Protein AF-A0A131ZYX0-F1 (afdb_monomer_lite)

Structure (mmCIF, N/CA/C/O backbone):
data_AF-A0A131ZYX0-F1
#
_entry.id   AF-A0A131ZYX0-F1
#
loop_
_atom_site.group_PDB
_atom_site.id
_atom_site.type_symbol
_atom_site.label_atom_id
_atom_site.label_alt_id
_atom_site.label_comp_id
_atom_site.label_asym_id
_atom_site.label_entity_id
_atom_site.label_seq_id
_atom_site.pdbx_PDB_ins_code
_atom_site.Cartn_x
_atom_site.Cartn_y
_atom_site.Cartn_z
_atom_site.occupancy
_atom_site.B_iso_or_equiv
_atom_site.auth_seq_id
_atom_site.auth_comp_id
_atom_site.auth_asym_id
_atom_site.auth_atom_id
_atom_site.pdbx_PDB_model_num
ATOM 1 N N . MET A 1 1 ? 7.061 -20.173 -34.344 1.00 42.75 1 MET A N 1
ATOM 2 C CA . MET A 1 1 ? 6.901 -19.304 -33.158 1.00 42.75 1 MET A CA 1
ATOM 3 C C . MET A 1 1 ? 8.252 -18.669 -32.892 1.00 42.75 1 MET A C 1
ATOM 5 O O . MET A 1 1 ? 9.216 -19.407 -32.746 1.00 42.75 1 MET A O 1
ATOM 9 N N . LYS A 1 2 ? 8.369 -17.339 -32.985 1.00 47.91 2 LYS A N 1
ATOM 10 C CA . LYS A 1 2 ? 9.644 -16.662 -32.713 1.00 47.91 2 LYS A CA 1
ATOM 11 C C . LYS A 1 2 ? 9.862 -16.673 -31.203 1.00 47.91 2 LYS A C 1
ATOM 13 O O . LYS A 1 2 ? 8.984 -16.236 -30.469 1.00 47.91 2 LYS A O 1
ATOM 18 N N . ASN A 1 3 ? 10.995 -17.210 -30.774 1.00 56.78 3 ASN A N 1
ATOM 19 C CA . ASN A 1 3 ? 11.413 -17.173 -29.384 1.00 56.78 3 ASN A CA 1
ATOM 20 C C . ASN A 1 3 ? 11.860 -15.733 -29.099 1.00 56.78 3 ASN A C 1
ATOM 22 O O . ASN A 1 3 ? 12.888 -15.303 -29.621 1.00 56.78 3 ASN A O 1
ATOM 26 N N . VAL A 1 4 ? 11.034 -14.955 -28.398 1.00 70.31 4 VAL A N 1
ATOM 27 C CA . VAL A 1 4 ? 11.371 -13.574 -28.034 1.00 70.31 4 VAL A CA 1
ATOM 28 C C . VAL A 1 4 ? 12.225 -13.638 -26.778 1.00 70.31 4 VAL A C 1
ATOM 30 O O . VAL A 1 4 ? 11.751 -14.048 -25.723 1.00 70.31 4 VAL A O 1
ATOM 33 N N . GLN A 1 5 ? 13.497 -13.280 -26.919 1.00 71.31 5 GLN A N 1
ATOM 34 C CA . GLN A 1 5 ? 14.411 -13.115 -25.800 1.00 71.31 5 GLN A CA 1
ATOM 35 C C . GLN A 1 5 ? 14.227 -11.694 -25.256 1.00 71.31 5 GLN A C 1
ATOM 37 O O . GLN A 1 5 ? 14.399 -10.727 -25.996 1.00 71.31 5 GLN A O 1
ATOM 42 N N . LEU A 1 6 ? 13.779 -11.586 -24.004 1.00 77.12 6 LEU A N 1
ATOM 43 C CA . LEU A 1 6 ? 13.599 -10.307 -23.321 1.00 77.12 6 LEU A CA 1
ATOM 44 C C . LEU A 1 6 ? 14.948 -9.849 -22.771 1.00 77.12 6 LEU A C 1
ATOM 46 O O . LEU A 1 6 ? 15.634 -10.619 -22.103 1.00 77.12 6 LEU A O 1
ATOM 50 N N . GLU A 1 7 ? 15.300 -8.599 -23.046 1.00 82.56 7 GLU A N 1
ATOM 51 C CA . GLU A 1 7 ? 16.503 -7.958 -22.521 1.00 82.56 7 GLU A CA 1
ATOM 52 C C . GLU A 1 7 ? 16.115 -6.918 -21.460 1.00 82.56 7 GLU A C 1
ATOM 54 O O . GLU A 1 7 ? 15.006 -6.373 -21.521 1.00 82.56 7 GLU A O 1
ATOM 59 N N . PRO A 1 8 ? 16.994 -6.627 -20.484 1.00 86.69 8 PRO A N 1
ATOM 60 C CA . PRO A 1 8 ? 16.743 -5.579 -19.502 1.00 86.69 8 PRO A CA 1
ATOM 61 C C . PRO A 1 8 ? 16.477 -4.225 -20.173 1.00 86.69 8 PRO A C 1
ATOM 63 O O . PRO A 1 8 ? 17.185 -3.836 -21.101 1.00 86.69 8 PRO A O 1
ATOM 66 N N . TYR A 1 9 ? 15.469 -3.495 -19.683 1.00 85.81 9 TYR A N 1
ATOM 67 C CA . TYR A 1 9 ? 15.112 -2.171 -20.207 1.00 8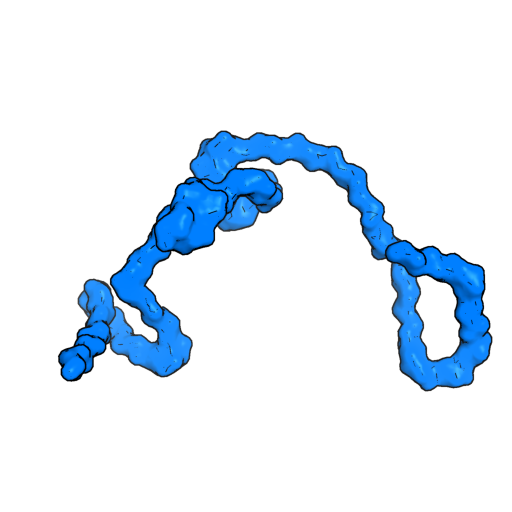5.81 9 TYR A CA 1
ATOM 68 C C . TYR A 1 9 ? 16.233 -1.136 -19.998 1.00 85.81 9 TYR A C 1
ATOM 70 O O . TYR A 1 9 ? 16.487 -0.309 -20.873 1.00 85.81 9 TYR A O 1
ATOM 78 N N . GLU A 1 10 ? 16.937 -1.201 -18.862 1.00 87.06 10 GLU A N 1
ATOM 79 C CA . GLU A 1 10 ? 18.047 -0.302 -18.539 1.00 87.06 10 GLU A CA 1
ATOM 80 C C . GLU A 1 10 ? 19.415 -0.896 -18.904 1.00 87.06 10 GLU A C 1
ATOM 82 O O . GLU A 1 10 ? 19.752 -2.038 -18.577 1.00 87.06 10 GLU A O 1
ATOM 87 N N . ILE A 1 11 ? 20.248 -0.073 -19.548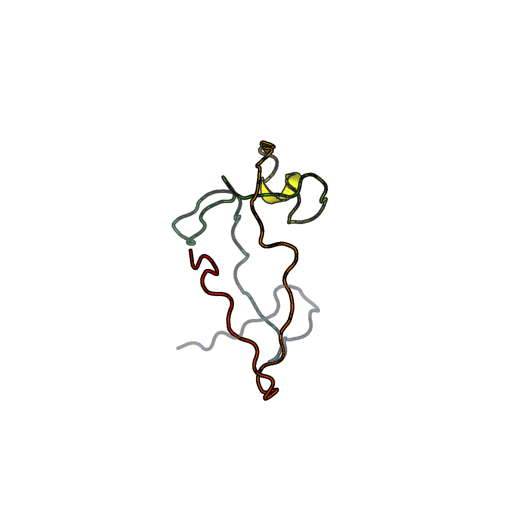 1.00 86.44 11 ILE A N 1
ATOM 88 C CA . ILE A 1 11 ? 21.608 -0.444 -19.946 1.00 86.44 11 ILE A CA 1
ATOM 89 C C . ILE A 1 11 ? 22.486 -0.554 -18.692 1.00 86.44 11 ILE A C 1
ATOM 91 O O . ILE A 1 11 ? 22.639 0.407 -17.943 1.00 86.44 11 ILE A O 1
ATOM 95 N N . GLY A 1 12 ? 23.113 -1.716 -18.496 1.00 84.44 12 GLY A N 1
ATOM 96 C CA . GLY A 1 12 ? 24.022 -1.976 -17.371 1.00 84.44 12 GLY A CA 1
ATOM 97 C C . GLY A 1 12 ? 23.405 -2.781 -16.227 1.00 84.44 12 GLY A C 1
ATOM 98 O O . GLY A 1 12 ? 24.110 -3.109 -15.271 1.00 84.44 12 GLY A O 1
ATOM 99 N N . TYR A 1 13 ? 22.127 -3.150 -16.330 1.00 87.31 13 TYR A N 1
ATOM 100 C CA . TYR A 1 13 ? 21.508 -4.085 -15.395 1.00 87.31 13 TYR A CA 1
ATOM 101 C C . TYR A 1 13 ? 22.002 -5.503 -15.676 1.00 87.31 13 TYR A C 1
ATOM 103 O O . TYR A 1 13 ? 22.250 -5.889 -16.820 1.00 87.31 13 TYR A O 1
ATOM 111 N N . LYS A 1 14 ? 22.172 -6.290 -14.611 1.00 88.88 14 LYS A N 1
ATOM 112 C CA . LYS A 1 14 ? 22.527 -7.705 -14.745 1.00 88.88 14 LYS A CA 1
ATOM 113 C C . LYS A 1 14 ? 21.348 -8.468 -15.343 1.00 88.88 14 LYS A C 1
ATOM 115 O O . LYS A 1 14 ? 20.196 -8.145 -15.069 1.00 88.88 14 LYS A O 1
ATOM 120 N N . SER A 1 15 ? 21.649 -9.499 -16.127 1.00 88.12 15 SER A N 1
ATOM 121 C CA . SER A 1 15 ? 20.628 -10.429 -16.600 1.00 88.12 15 SER A CA 1
ATOM 122 C C . SER A 1 15 ? 19.934 -11.099 -15.401 1.00 88.12 15 SER A C 1
ATOM 124 O O . SER A 1 15 ? 20.633 -11.497 -14.464 1.00 88.12 15 SER A O 1
ATOM 126 N N . PRO A 1 16 ? 18.598 -11.227 -15.424 1.00 88.81 16 PRO A N 1
ATOM 127 C CA . PRO A 1 16 ? 17.836 -11.818 -14.326 1.00 88.81 16 PRO A CA 1
ATOM 128 C C . PRO A 1 16 ? 18.148 -13.312 -14.152 1.00 88.81 16 PRO A C 1
ATOM 130 O O . PRO A 1 16 ? 18.438 -14.018 -15.127 1.00 88.81 16 PRO A O 1
ATOM 133 N N . THR A 1 17 ? 18.079 -13.805 -12.916 1.00 89.62 17 THR A N 1
ATOM 134 C CA . THR A 1 17 ? 18.190 -15.232 -12.576 1.00 89.62 17 THR A CA 1
ATOM 135 C C . THR A 1 17 ? 16.815 -15.905 -12.538 1.00 89.62 17 THR A C 1
ATOM 137 O O . THR A 1 17 ? 15.794 -15.306 -12.870 1.00 89.62 17 THR A O 1
ATOM 140 N N . ARG A 1 18 ? 16.762 -17.193 -12.172 1.00 89.69 18 ARG A N 1
ATOM 141 C CA . ARG A 1 18 ? 15.492 -17.939 -12.080 1.00 89.69 18 ARG A CA 1
ATOM 142 C C . ARG A 1 18 ? 14.662 -17.553 -10.856 1.00 89.69 18 ARG A C 1
ATOM 144 O O . ARG A 1 18 ? 13.482 -17.878 -10.800 1.00 89.69 18 ARG A O 1
ATOM 151 N N . GLU A 1 19 ? 15.298 -16.917 -9.883 1.00 95.06 19 GLU A N 1
ATOM 152 C CA . GLU A 1 19 ? 14.707 -16.458 -8.633 1.00 95.06 19 GLU A CA 1
ATOM 153 C C . GLU A 1 19 ? 14.159 -15.024 -8.741 1.00 95.06 19 GLU A C 1
ATOM 155 O O . GLU A 1 19 ? 13.415 -14.591 -7.862 1.00 95.06 19 GLU A O 1
ATOM 160 N N . ASP A 1 20 ? 14.492 -14.309 -9.820 1.00 90.62 20 ASP A N 1
ATOM 161 C CA . ASP A 1 20 ? 14.061 -12.934 -10.053 1.00 90.62 20 ASP A CA 1
ATOM 162 C C . ASP A 1 20 ? 12.674 -12.878 -10.714 1.00 90.62 20 ASP A C 1
ATOM 164 O O . ASP A 1 20 ? 12.363 -13.626 -11.645 1.00 90.62 20 ASP A O 1
ATOM 168 N N . LEU A 1 21 ? 11.836 -11.936 -10.266 1.00 91.94 21 LEU A N 1
ATOM 169 C CA . LEU A 1 21 ? 10.574 -11.614 -10.932 1.00 91.94 21 LEU A CA 1
ATOM 170 C C . LEU A 1 21 ? 10.816 -10.570 -12.023 1.00 91.94 21 LEU A C 1
ATOM 172 O O . LEU A 1 21 ? 11.328 -9.486 -11.750 1.00 91.94 21 LEU A O 1
ATOM 176 N N . ILE A 1 22 ? 10.402 -10.887 -13.250 1.00 90.06 22 ILE A N 1
ATOM 177 C CA . ILE A 1 22 ? 10.486 -9.981 -14.400 1.00 90.06 22 ILE A CA 1
ATOM 178 C C . ILE A 1 22 ? 9.092 -9.515 -14.826 1.00 90.06 22 ILE A C 1
ATOM 180 O O . ILE A 1 22 ? 8.129 -10.282 -14.796 1.00 90.06 22 ILE A O 1
ATOM 184 N N . TYR A 1 23 ? 8.999 -8.263 -15.261 1.00 89.94 23 TYR A N 1
ATOM 185 C CA . TYR A 1 23 ? 7.809 -7.677 -15.871 1.00 89.94 23 TYR A CA 1
ATOM 186 C C . TYR A 1 23 ? 8.211 -6.953 -17.159 1.00 89.94 23 TYR A C 1
ATOM 188 O O . TYR A 1 23 ? 9.356 -6.530 -17.307 1.00 89.94 23 TYR A O 1
ATOM 196 N N . TYR A 1 24 ? 7.285 -6.850 -18.109 1.00 89.81 24 TYR A N 1
ATOM 197 C CA . TYR A 1 24 ? 7.531 -6.209 -19.407 1.00 89.81 24 TYR A CA 1
ATOM 198 C C . TYR A 1 24 ? 6.553 -5.058 -19.701 1.00 89.81 24 TYR A C 1
ATOM 200 O O . TYR A 1 24 ? 6.768 -4.297 -20.639 1.00 89.81 24 TYR A O 1
ATOM 208 N N . GLU A 1 25 ? 5.496 -4.922 -18.900 1.00 90.75 25 GLU A N 1
ATOM 209 C CA . GLU A 1 25 ? 4.525 -3.829 -18.946 1.00 90.75 25 GLU A CA 1
ATOM 210 C C . GLU A 1 25 ? 4.467 -3.174 -17.568 1.00 90.75 25 GLU A C 1
ATOM 212 O O . GLU A 1 25 ? 4.473 -3.867 -16.549 1.00 90.75 25 GLU A O 1
ATOM 217 N N . GLU A 1 26 ? 4.421 -1.845 -17.535 1.00 93.00 26 GLU A N 1
ATOM 218 C CA . GLU A 1 26 ? 4.257 -1.110 -16.284 1.00 93.00 26 GLU A CA 1
ATOM 219 C C . GLU A 1 26 ? 2.887 -1.387 -15.660 1.00 93.00 26 GLU A C 1
ATOM 221 O O . GLU A 1 26 ? 1.878 -1.562 -16.352 1.00 93.00 26 GLU A O 1
ATOM 226 N N . SER A 1 27 ? 2.851 -1.400 -14.329 1.00 94.62 27 SER A N 1
ATOM 227 C CA . SER A 1 27 ? 1.598 -1.515 -13.592 1.00 94.62 27 SER A CA 1
ATOM 228 C C . SER A 1 27 ? 0.686 -0.320 -13.898 1.00 94.62 27 SER A C 1
ATOM 230 O O . SER A 1 27 ? 1.165 0.816 -13.935 1.00 94.62 27 SER A O 1
ATOM 232 N N . PRO A 1 28 ? -0.626 -0.539 -14.088 1.00 95.06 28 PRO A N 1
ATOM 233 C CA . PRO A 1 28 ? -1.563 0.555 -14.299 1.00 95.06 28 PRO A CA 1
ATOM 234 C C . PRO A 1 28 ? -1.718 1.403 -13.030 1.00 95.06 28 PRO A C 1
ATOM 236 O O . PRO A 1 28 ? -1.332 1.002 -11.933 1.00 95.06 28 PRO A O 1
ATOM 239 N N . ASP A 1 29 ? -2.364 2.559 -13.170 1.00 94.25 29 ASP A N 1
ATOM 240 C CA . ASP A 1 29 ? -2.868 3.294 -12.013 1.00 94.25 29 ASP A CA 1
ATOM 241 C C . ASP A 1 29 ? -4.030 2.523 -11.358 1.00 94.25 29 ASP A C 1
ATOM 243 O O . ASP A 1 29 ? -4.978 2.102 -12.029 1.00 94.25 29 ASP A O 1
ATOM 247 N N . PHE A 1 30 ? -3.953 2.349 -10.037 1.00 96.31 30 PHE A N 1
ATOM 248 C CA . PHE A 1 30 ? -4.945 1.644 -9.225 1.00 96.31 30 PHE A CA 1
ATOM 249 C C . PHE A 1 30 ? -5.920 2.576 -8.499 1.00 96.31 30 PHE A C 1
ATOM 251 O O . PHE A 1 30 ? -6.827 2.101 -7.815 1.00 96.31 30 PH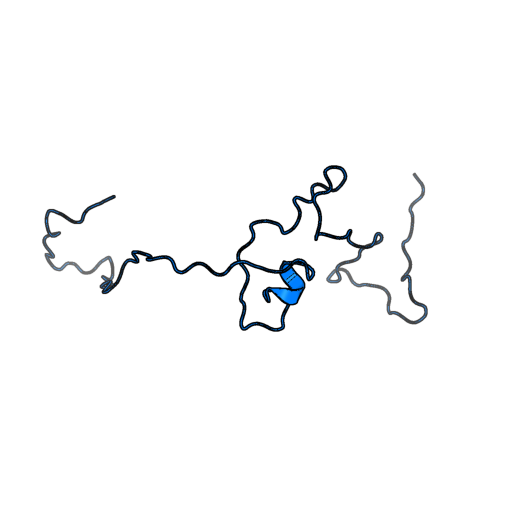E A O 1
ATOM 258 N N . CYS A 1 31 ? -5.748 3.892 -8.624 1.00 96.12 31 CYS A N 1
ATOM 259 C CA . CYS A 1 31 ? -6.557 4.885 -7.928 1.00 96.12 31 CYS A CA 1
ATOM 260 C C . CYS A 1 31 ? -8.026 4.865 -8.358 1.00 96.12 31 CYS A C 1
ATOM 262 O O . CYS A 1 31 ? -8.911 4.983 -7.505 1.00 96.12 31 CYS A O 1
ATOM 264 N N . LEU A 1 32 ? -8.279 4.735 -9.663 1.00 96.38 32 LEU A N 1
ATOM 265 C CA . LEU A 1 32 ? -9.614 4.757 -10.258 1.00 96.38 32 LEU A CA 1
ATOM 266 C C . LEU A 1 32 ? -10.010 3.375 -10.797 1.00 96.38 32 LEU A C 1
ATOM 268 O O . LEU A 1 32 ? -9.138 2.607 -11.207 1.00 96.38 32 LEU A O 1
ATOM 272 N N . PRO A 1 33 ? -11.315 3.055 -10.840 1.00 96.31 33 PRO A N 1
ATOM 273 C CA . PRO A 1 33 ? -11.782 1.809 -11.428 1.00 96.31 33 PRO A CA 1
ATOM 274 C C . PRO A 1 33 ? -11.411 1.714 -12.913 1.00 96.31 33 PRO A C 1
ATOM 276 O O . PRO A 1 33 ? -11.670 2.629 -13.697 1.00 96.31 33 PRO A O 1
ATOM 279 N N . ASN A 1 34 ? -10.847 0.580 -13.320 1.00 96.44 34 ASN A N 1
ATOM 280 C CA . ASN A 1 34 ? -10.539 0.265 -14.706 1.00 96.44 34 ASN A CA 1
ATOM 281 C C . ASN A 1 34 ? -10.874 -1.200 -15.015 1.00 96.44 34 ASN A C 1
ATOM 283 O O . ASN A 1 34 ? -10.087 -2.114 -14.761 1.00 96.44 34 ASN A O 1
ATOM 287 N N . GLN A 1 35 ? -12.043 -1.417 -15.626 1.00 95.06 35 GLN A N 1
ATOM 288 C CA . GLN A 1 35 ? -12.562 -2.751 -15.941 1.00 95.06 35 GLN A CA 1
ATOM 289 C C . GLN A 1 35 ? -11.672 -3.530 -16.918 1.00 95.06 35 GLN A C 1
ATOM 291 O O . GLN A 1 35 ? -11.591 -4.752 -16.820 1.00 95.06 35 GLN A O 1
ATOM 296 N N . LYS A 1 36 ? -10.966 -2.842 -17.827 1.00 94.44 36 LYS A N 1
ATOM 297 C CA . LYS A 1 36 ? -10.069 -3.485 -18.800 1.00 94.44 36 LYS A CA 1
ATOM 298 C C . LYS A 1 36 ? -8.948 -4.261 -18.104 1.00 94.44 36 LYS A C 1
ATOM 300 O O . LYS A 1 36 ? -8.567 -5.325 -18.578 1.00 94.44 36 LYS A O 1
ATOM 305 N N . TYR A 1 37 ? -8.444 -3.726 -16.993 1.00 92.75 37 TYR A N 1
ATOM 306 C CA . TYR A 1 37 ? -7.364 -4.324 -16.206 1.00 92.75 37 TYR A CA 1
ATOM 307 C C . TYR A 1 37 ? -7.860 -4.960 -14.896 1.00 92.75 37 TYR A C 1
ATOM 309 O O . TYR A 1 37 ? -7.046 -5.352 -14.067 1.00 92.75 37 TYR A O 1
ATOM 317 N N . GLY A 1 38 ? -9.180 -5.064 -14.688 1.00 94.50 38 GLY A N 1
ATOM 318 C CA . GLY A 1 38 ? -9.759 -5.629 -13.461 1.00 94.50 38 GLY A CA 1
ATOM 319 C C . GLY A 1 38 ? -9.491 -4.801 -12.198 1.00 94.50 38 GLY A C 1
ATOM 320 O O . GLY A 1 38 ? -9.527 -5.332 -11.092 1.00 94.50 38 GLY A O 1
ATOM 321 N N . VAL A 1 39 ? -9.202 -3.511 -12.348 1.00 96.69 39 VAL A N 1
ATOM 322 C CA . VAL A 1 39 ? -8.911 -2.601 -11.238 1.00 96.69 39 VAL A CA 1
ATOM 323 C C . VAL A 1 39 ? -10.222 -2.038 -10.692 1.00 96.69 39 VAL A C 1
ATOM 325 O O . VAL A 1 39 ? -10.995 -1.446 -11.441 1.00 96.69 39 VAL A O 1
ATOM 328 N N . SER A 1 40 ? -10.464 -2.173 -9.388 1.00 96.19 40 SER A N 1
ATOM 329 C CA . SER A 1 40 ? -11.684 -1.652 -8.743 1.00 96.19 40 SER A CA 1
ATOM 330 C C . SER A 1 40 ? -11.584 -0.192 -8.289 1.00 96.19 40 SER A C 1
ATOM 332 O O . SER A 1 40 ? -12.607 0.408 -7.980 1.00 96.19 40 SER A O 1
ATOM 334 N N . GLY A 1 41 ? -10.382 0.391 -8.249 1.00 96.12 41 GLY A N 1
ATOM 335 C CA . GLY A 1 41 ? -10.131 1.695 -7.627 1.00 96.12 41 GLY A CA 1
ATOM 336 C C . GLY A 1 41 ? -9.903 1.600 -6.113 1.00 96.12 41 GLY A C 1
ATOM 337 O O . GLY A 1 41 ? -9.997 0.525 -5.516 1.00 96.12 41 GLY A O 1
ATOM 338 N N . THR A 1 42 ? -9.588 2.733 -5.479 1.00 96.19 42 THR A N 1
ATOM 339 C CA . THR A 1 42 ? -9.335 2.811 -4.023 1.00 96.19 42 THR A CA 1
ATOM 340 C C . THR A 1 42 ? -10.450 3.474 -3.215 1.00 96.19 42 THR A C 1
ATOM 342 O O . THR A 1 42 ? -10.302 3.691 -2.013 1.00 96.19 42 THR A O 1
ATOM 345 N N . GLU A 1 43 ? -11.572 3.803 -3.852 1.00 94.31 43 GLU A N 1
ATOM 346 C CA . GLU A 1 43 ? -12.738 4.366 -3.171 1.00 94.31 43 GLU A CA 1
ATOM 347 C C . GLU A 1 43 ? -13.343 3.366 -2.169 1.00 94.31 43 GLU A C 1
ATOM 349 O O . GLU A 1 43 ? -13.396 2.165 -2.430 1.00 94.31 43 GLU A O 1
ATOM 354 N N . GLY A 1 44 ? -13.753 3.856 -0.995 1.00 92.38 44 GLY A N 1
ATOM 355 C CA . GLY A 1 44 ? -14.342 3.032 0.069 1.00 92.38 44 GLY A CA 1
ATOM 356 C C . GLY A 1 44 ? -13.354 2.147 0.840 1.00 92.38 44 GLY A C 1
ATOM 357 O O . GLY A 1 44 ? -13.775 1.362 1.687 1.00 92.38 44 GLY A O 1
ATOM 358 N N . ARG A 1 45 ? -12.044 2.246 0.578 1.00 95.06 45 ARG A N 1
ATOM 359 C CA . ARG A 1 45 ? -11.028 1.514 1.347 1.00 95.06 45 ARG A CA 1
ATOM 360 C C . ARG A 1 45 ? -10.730 2.205 2.675 1.00 95.06 45 ARG A C 1
ATOM 362 O O . ARG A 1 45 ? -10.524 3.415 2.711 1.00 95.06 45 ARG A O 1
ATOM 369 N N . PHE A 1 46 ? -10.595 1.411 3.735 1.00 94.62 46 PHE A N 1
ATOM 370 C CA . PHE A 1 46 ? -10.037 1.883 5.001 1.00 94.62 46 PHE A CA 1
ATOM 371 C C . PHE A 1 46 ? -8.564 2.260 4.829 1.00 94.62 46 PHE A C 1
ATOM 373 O O . PHE A 1 46 ? -7.791 1.520 4.213 1.00 94.62 46 PHE A O 1
ATOM 380 N N . CYS A 1 47 ? -8.192 3.406 5.388 1.00 95.12 47 CYS A N 1
ATOM 381 C CA . CYS A 1 47 ? -6.838 3.940 5.375 1.00 95.12 47 CYS A CA 1
ATOM 382 C C . CYS A 1 47 ? -6.414 4.347 6.789 1.00 95.12 47 CYS A C 1
ATOM 384 O O . CYS A 1 47 ? -7.252 4.599 7.655 1.00 95.12 47 CYS A O 1
ATOM 386 N N . ASN A 1 48 ? -5.106 4.426 7.020 1.00 94.94 48 ASN A N 1
ATOM 387 C CA . ASN A 1 48 ? -4.550 4.878 8.287 1.00 94.94 48 ASN A CA 1
ATOM 388 C C . ASN A 1 48 ? -4.192 6.370 8.205 1.00 94.94 48 ASN A C 1
ATOM 390 O O . ASN A 1 48 ? -3.258 6.752 7.502 1.00 94.94 48 ASN A O 1
ATOM 394 N N . ALA A 1 49 ? -4.908 7.228 8.934 1.00 92.19 49 ALA A N 1
ATOM 395 C CA . ALA A 1 49 ? -4.681 8.676 8.897 1.00 92.19 49 ALA A CA 1
ATOM 396 C C . ALA A 1 49 ? -3.327 9.104 9.495 1.00 92.19 49 ALA A C 1
ATOM 398 O O . ALA A 1 49 ? -2.820 10.173 9.162 1.00 92.19 49 ALA A O 1
ATOM 399 N N . SER A 1 50 ? -2.730 8.280 10.361 1.00 92.56 50 SER A N 1
ATOM 400 C CA . SER A 1 50 ? -1.432 8.560 10.987 1.00 92.56 50 SER A CA 1
ATOM 401 C C . SER A 1 50 ? -0.241 8.024 10.188 1.00 92.56 50 SER A C 1
ATOM 403 O O . SER A 1 50 ? 0.896 8.376 10.498 1.00 92.56 50 SER A O 1
ATOM 405 N N . SER A 1 51 ? -0.470 7.171 9.183 1.00 95.19 51 SER A N 1
ATOM 406 C CA . SER A 1 51 ? 0.608 6.619 8.361 1.00 95.19 51 SER A CA 1
ATOM 407 C C . SER A 1 51 ? 0.992 7.567 7.226 1.00 95.19 51 SER A C 1
ATOM 409 O O . SER A 1 51 ? 0.143 8.167 6.567 1.00 95.19 51 SER A O 1
ATOM 411 N N . VAL A 1 52 ? 2.296 7.650 6.967 1.00 92.44 52 VAL A N 1
ATOM 412 C CA . VAL A 1 52 ? 2.883 8.338 5.804 1.00 92.44 52 VAL A CA 1
ATOM 413 C C . VAL A 1 52 ? 3.142 7.387 4.627 1.00 92.44 52 VAL A C 1
ATOM 415 O O . VAL A 1 52 ? 3.569 7.826 3.561 1.00 92.44 52 VAL A O 1
ATOM 418 N N . GLY A 1 53 ? 2.939 6.082 4.830 1.00 93.19 53 GLY A N 1
ATOM 419 C CA . GLY A 1 53 ? 3.198 5.033 3.849 1.00 93.19 53 GLY A CA 1
ATOM 420 C C . GLY A 1 53 ? 2.027 4.779 2.902 1.00 93.19 53 GLY A C 1
ATOM 421 O O . GLY A 1 53 ? 1.066 5.542 2.833 1.00 93.19 53 GLY A O 1
ATOM 422 N N . VAL A 1 54 ? 2.102 3.671 2.160 1.00 93.19 54 VAL A N 1
ATOM 423 C CA . VAL A 1 54 ? 1.078 3.268 1.173 1.00 93.19 54 VAL A CA 1
ATOM 424 C C . VAL A 1 54 ? -0.274 2.907 1.799 1.00 93.19 54 VAL A C 1
ATOM 426 O O . VAL A 1 54 ? -1.287 2.914 1.108 1.00 93.19 54 VAL A O 1
ATOM 429 N N . ASP A 1 55 ? -0.303 2.606 3.097 1.00 93.31 55 ASP A N 1
ATOM 430 C CA . ASP A 1 55 ? -1.514 2.440 3.912 1.00 93.31 55 ASP A CA 1
ATOM 431 C C . ASP A 1 55 ? -2.074 3.781 4.424 1.00 93.31 55 ASP A C 1
ATOM 433 O O . ASP A 1 55 ? -3.204 3.846 4.914 1.00 93.31 55 ASP A O 1
ATOM 437 N N . GLY A 1 56 ? -1.291 4.852 4.290 1.00 95.81 56 GLY A N 1
ATOM 438 C CA . GLY A 1 56 ? -1.647 6.212 4.650 1.00 95.81 56 GLY A CA 1
ATOM 439 C C . GLY A 1 56 ? -2.755 6.771 3.770 1.00 95.81 56 GLY A C 1
ATOM 440 O O . GLY A 1 56 ? -2.739 6.605 2.549 1.00 95.81 56 GLY A O 1
ATOM 441 N N . CYS A 1 57 ? -3.699 7.499 4.365 1.00 96.06 57 CYS A N 1
ATOM 442 C CA . CYS A 1 57 ? -4.833 8.061 3.625 1.00 96.06 57 CYS A CA 1
ATOM 443 C C . CYS A 1 57 ? -4.416 9.006 2.487 1.00 96.06 57 CYS A C 1
ATOM 445 O O . CYS A 1 57 ? -5.090 9.075 1.463 1.00 96.06 57 CYS A O 1
ATOM 447 N N . GLN A 1 58 ? -3.280 9.700 2.614 1.00 94.12 58 GLN A N 1
ATOM 448 C CA . GLN A 1 58 ? -2.781 10.572 1.549 1.00 94.12 58 GLN A CA 1
ATOM 449 C C . GLN A 1 58 ? -2.453 9.793 0.264 1.00 94.12 58 GLN A C 1
ATOM 451 O O . GLN A 1 58 ? -2.821 10.239 -0.825 1.00 94.12 58 GLN A O 1
ATOM 456 N N . LEU A 1 59 ? -1.793 8.636 0.389 1.00 95.56 59 LEU A N 1
ATOM 457 C CA . LEU A 1 59 ? -1.404 7.802 -0.750 1.00 95.56 59 LEU A CA 1
ATOM 458 C C . LEU A 1 59 ? -2.538 6.867 -1.177 1.00 95.56 59 LEU A C 1
ATOM 460 O O . LEU A 1 59 ? -2.873 6.825 -2.358 1.00 95.56 59 LEU A O 1
ATOM 464 N N . LEU A 1 60 ? -3.185 6.177 -0.235 1.00 96.12 60 LEU A N 1
ATOM 465 C CA . LEU A 1 60 ? -4.229 5.198 -0.541 1.00 96.12 60 LEU A CA 1
ATOM 466 C C . LEU A 1 60 ? -5.463 5.839 -1.191 1.00 96.12 60 LEU A C 1
ATOM 468 O O . LEU A 1 60 ? -6.026 5.289 -2.139 1.00 96.12 60 LEU A O 1
ATOM 472 N N . CYS A 1 61 ? -5.859 7.026 -0.725 1.00 96.12 61 CYS A N 1
ATOM 473 C CA . CYS A 1 61 ? -6.978 7.783 -1.290 1.00 96.12 61 CYS A CA 1
ATOM 474 C C . CYS A 1 61 ? -6.540 8.693 -2.453 1.00 96.12 61 CYS A C 1
ATOM 476 O O . CYS A 1 61 ? -7.347 9.476 -2.955 1.00 96.12 61 CYS A O 1
ATOM 478 N N . CYS A 1 62 ? -5.276 8.601 -2.886 1.00 95.81 62 CYS A N 1
ATOM 479 C CA . CYS A 1 62 ? -4.708 9.333 -4.019 1.00 95.81 62 CYS A CA 1
ATOM 480 C C . CYS A 1 62 ? -4.958 10.849 -3.954 1.00 95.81 62 CYS A C 1
ATOM 482 O O . CYS A 1 62 ? -5.324 11.475 -4.948 1.00 95.81 62 CYS A O 1
ATOM 484 N N . GLY A 1 63 ? -4.846 11.434 -2.757 1.00 94.19 63 GLY A N 1
ATOM 485 C CA . GLY A 1 63 ? -5.079 12.862 -2.528 1.00 94.19 63 GLY A CA 1
ATOM 486 C C . GLY A 1 63 ? -6.536 13.335 -2.634 1.00 94.19 63 GLY A C 1
ATOM 487 O O . GLY A 1 63 ? -6.776 14.533 -2.508 1.00 94.19 63 GLY A O 1
ATOM 488 N N . ARG A 1 64 ? -7.522 12.442 -2.816 1.00 94.81 64 ARG A N 1
ATOM 489 C CA . ARG A 1 64 ? -8.952 12.810 -2.913 1.00 94.81 64 ARG A CA 1
ATOM 490 C C . ARG A 1 64 ? -9.597 13.200 -1.572 1.00 94.81 64 ARG A C 1
ATOM 492 O O . ARG A 1 64 ? -10.752 13.608 -1.554 1.00 94.81 64 ARG A O 1
ATOM 499 N N . GLY A 1 65 ? -8.856 13.094 -0.468 1.00 93.31 65 GLY A N 1
ATOM 500 C CA . GLY A 1 65 ? -9.373 13.235 0.894 1.00 93.31 65 GLY A CA 1
ATOM 501 C C . GLY A 1 65 ? -9.894 11.911 1.459 1.00 93.31 65 GLY A C 1
ATOM 502 O O . GLY A 1 65 ? -9.866 10.882 0.785 1.00 93.31 65 GLY A O 1
ATOM 503 N N . TYR A 1 66 ? -10.324 11.937 2.718 1.00 94.56 66 TYR A N 1
ATOM 504 C CA . TYR A 1 66 ? -10.862 10.780 3.433 1.00 94.56 66 TYR A CA 1
ATOM 505 C C . TYR A 1 66 ? -11.849 11.235 4.511 1.00 94.56 66 TYR A C 1
ATOM 507 O O . TYR A 1 66 ? -11.835 12.394 4.930 1.00 94.56 66 TYR A O 1
ATOM 515 N N . ILE A 1 67 ? -12.708 10.313 4.939 1.00 93.31 67 ILE A N 1
ATOM 516 C CA . ILE A 1 67 ? -13.658 10.511 6.034 1.00 93.31 67 ILE A CA 1
ATOM 517 C C . ILE A 1 67 ? -13.171 9.670 7.211 1.00 93.31 67 ILE A C 1
ATOM 519 O O . ILE A 1 67 ? -12.727 8.538 7.020 1.00 93.31 67 ILE A O 1
ATOM 523 N N . THR A 1 68 ? -13.243 10.233 8.413 1.00 92.44 68 THR A N 1
ATOM 524 C CA . THR A 1 68 ? -12.954 9.514 9.653 1.00 92.44 68 THR A CA 1
ATOM 525 C C . THR A 1 68 ? -14.266 9.211 10.353 1.00 92.44 68 THR A C 1
ATOM 527 O O . THR A 1 68 ? -15.038 10.127 10.632 1.00 92.44 68 THR A O 1
ATOM 530 N N . GLU A 1 69 ? -14.490 7.939 10.656 1.00 89.31 69 GLU A N 1
ATOM 531 C CA . GLU A 1 69 ? -15.652 7.469 11.403 1.00 89.31 69 GLU A CA 1
ATOM 532 C C . GLU A 1 69 ? -15.179 6.718 12.646 1.00 89.31 69 GLU A C 1
ATOM 534 O O . GLU A 1 69 ? -14.237 5.925 12.587 1.00 89.31 69 GLU A O 1
ATOM 539 N N . GLU A 1 70 ? -15.824 6.985 13.776 1.00 89.62 70 GLU A N 1
ATOM 540 C CA . GLU A 1 70 ? -15.613 6.242 15.013 1.00 89.62 70 GLU A CA 1
ATOM 541 C C . GLU A 1 70 ? -16.671 5.140 15.095 1.00 89.62 70 GLU A C 1
ATOM 543 O O . GLU A 1 70 ? -17.870 5.413 15.023 1.00 89.62 70 GLU A O 1
ATOM 548 N N . ILE A 1 71 ? -16.218 3.890 15.194 1.00 89.44 71 ILE A N 1
ATOM 549 C CA . ILE A 1 71 ? -17.084 2.711 15.232 1.00 89.44 71 ILE A CA 1
ATOM 550 C C . ILE A 1 71 ? -16.831 1.920 16.512 1.00 89.44 71 ILE A C 1
ATOM 552 O O . ILE A 1 71 ? -15.689 1.609 16.84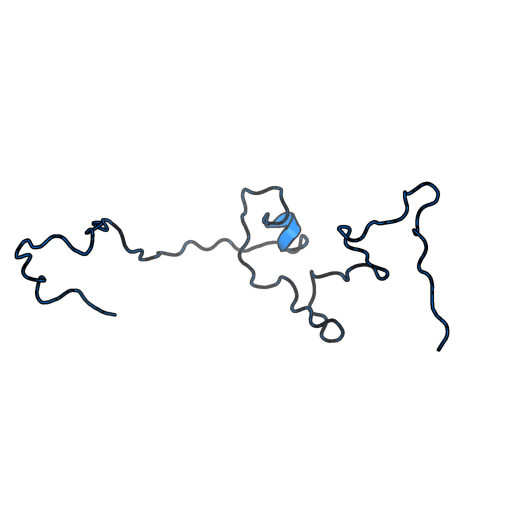8 1.00 89.44 71 ILE A O 1
ATOM 556 N N . GLU A 1 72 ? -17.902 1.561 17.215 1.00 93.75 72 GLU A N 1
ATOM 557 C CA . GLU A 1 72 ? -17.816 0.608 18.318 1.00 93.75 72 GLU A CA 1
ATOM 558 C C . GLU A 1 72 ? -17.669 -0.805 17.743 1.00 93.75 72 GLU A C 1
ATOM 560 O O . GLU A 1 72 ? -18.498 -1.260 16.952 1.00 93.75 72 GLU A O 1
ATOM 565 N N . GLN A 1 73 ? -16.602 -1.506 18.128 1.00 90.94 73 GLN A N 1
ATOM 566 C CA . GLN A 1 73 ? -16.371 -2.894 17.736 1.00 90.94 73 GLN A CA 1
ATOM 567 C C . GLN A 1 73 ? -16.444 -3.805 18.956 1.00 90.94 73 GLN A C 1
ATOM 569 O O . GLN A 1 73 ? -15.831 -3.542 19.989 1.00 90.94 73 GLN A O 1
ATOM 574 N N . ILE A 1 74 ? -17.183 -4.903 18.814 1.00 93.38 74 ILE A N 1
AT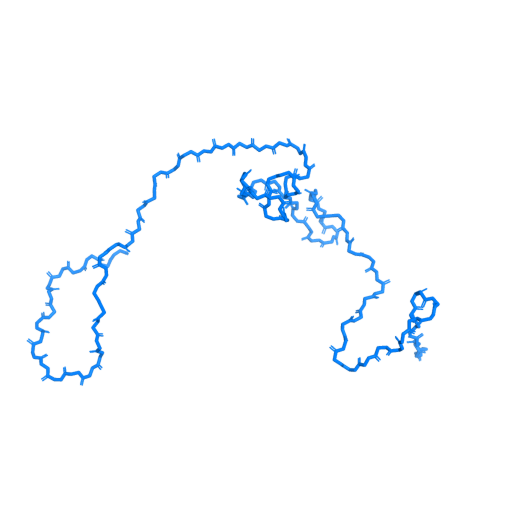OM 575 C CA . ILE A 1 74 ? -17.231 -5.971 19.809 1.00 93.38 74 ILE A CA 1
ATOM 576 C C . ILE A 1 74 ? -16.186 -7.007 19.411 1.00 93.38 74 ILE A C 1
ATOM 578 O O . ILE A 1 74 ? -16.312 -7.662 18.377 1.00 93.38 74 ILE A O 1
ATOM 582 N N . GLU A 1 75 ? -15.167 -7.175 20.245 1.00 92.38 75 GLU A N 1
ATOM 583 C CA . GLU A 1 75 ? -14.158 -8.217 20.079 1.00 92.38 75 GLU A CA 1
ATOM 584 C C . GLU A 1 75 ? -14.234 -9.262 21.196 1.00 92.38 75 GLU A C 1
ATOM 586 O O . GLU A 1 75 ? -14.718 -9.010 22.302 1.00 92.38 75 GLU A O 1
ATOM 591 N N . ARG A 1 76 ? -13.735 -10.468 20.911 1.00 91.25 76 ARG A N 1
ATOM 592 C CA . ARG A 1 76 ? -13.586 -11.512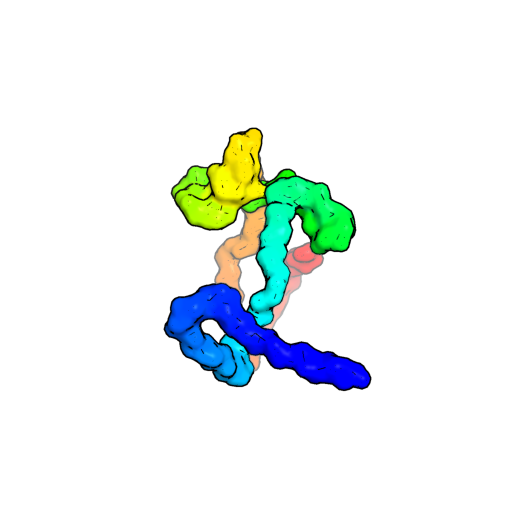 21.929 1.00 91.25 76 ARG A CA 1
ATOM 593 C C . ARG A 1 76 ? -12.411 -11.151 22.837 1.00 91.25 76 ARG A C 1
ATOM 595 O O . ARG A 1 76 ? -11.258 -11.292 22.441 1.00 91.25 76 ARG A O 1
ATOM 602 N N . CYS A 1 77 ? -12.698 -10.734 24.062 1.00 90.56 77 CYS A N 1
ATOM 603 C CA . CYS A 1 77 ? -11.695 -10.415 25.076 1.00 90.56 77 CYS A CA 1
ATOM 604 C C . CYS A 1 77 ? -11.653 -11.479 26.191 1.00 90.56 77 CYS A C 1
ATOM 606 O O . CYS A 1 77 ? -12.537 -12.328 26.290 1.00 90.56 77 CYS A O 1
ATOM 608 N N . ASN A 1 78 ? -10.605 -11.461 27.025 1.00 89.81 78 ASN A N 1
ATOM 609 C CA . ASN A 1 78 ? -10.420 -12.387 28.160 1.00 89.81 78 ASN A CA 1
ATOM 610 C C . ASN A 1 78 ? -10.441 -13.886 27.790 1.00 89.81 78 ASN A C 1
ATOM 612 O O . ASN A 1 78 ? -10.905 -14.725 28.561 1.00 89.81 78 ASN A O 1
ATOM 616 N N . CYS A 1 79 ? -9.926 -14.233 26.608 1.00 87.06 79 CYS A N 1
ATOM 617 C CA . CYS A 1 79 ? -9.857 -15.619 26.153 1.00 87.06 79 CYS A CA 1
ATOM 618 C C . CYS A 1 79 ? -8.902 -16.445 27.032 1.00 87.06 79 CYS A C 1
ATOM 620 O O . CYS A 1 79 ? -7.739 -16.078 27.205 1.00 87.06 79 CYS A O 1
ATOM 622 N N . THR A 1 80 ? -9.362 -17.593 27.536 1.00 85.94 80 THR A N 1
ATOM 623 C CA . THR A 1 80 ? -8.511 -18.561 28.235 1.00 85.94 80 THR A CA 1
ATOM 624 C C . THR A 1 80 ? -8.040 -19.644 27.276 1.00 85.94 80 THR A C 1
ATOM 626 O O . THR A 1 80 ? -8.825 -20.267 26.560 1.00 85.94 80 THR A O 1
ATOM 629 N N . PHE A 1 81 ? -6.731 -19.883 27.259 1.00 84.69 81 PHE A N 1
ATOM 630 C CA . PHE A 1 81 ? -6.161 -20.970 26.480 1.00 84.69 81 PHE A CA 1
ATOM 631 C C . PHE A 1 81 ? -6.241 -22.278 27.272 1.00 84.69 81 PHE A C 1
ATOM 633 O O . PHE A 1 81 ? -5.662 -22.394 28.352 1.00 84.69 81 PHE A O 1
ATOM 640 N N . HIS A 1 82 ? -6.930 -23.274 26.719 1.00 81.25 82 HIS A N 1
ATOM 641 C CA . HIS A 1 82 ? -6.991 -24.623 27.274 1.00 81.25 82 HIS A CA 1
ATOM 642 C C . HIS A 1 82 ? -6.225 -25.580 26.360 1.00 81.25 82 HIS A C 1
ATOM 644 O O . HIS A 1 82 ? -6.610 -25.793 25.210 1.00 81.25 82 HIS A O 1
ATOM 650 N N . TRP A 1 83 ? -5.143 -26.173 26.875 1.00 84.19 83 TRP A N 1
ATOM 651 C CA . TRP A 1 83 ? -4.438 -27.250 26.181 1.00 84.19 83 TRP A CA 1
ATOM 652 C C . TRP A 1 83 ? -5.391 -28.434 25.997 1.00 84.19 83 TRP A C 1
ATOM 654 O O . TRP A 1 83 ? -5.936 -28.957 26.971 1.00 84.19 83 TRP A O 1
ATOM 664 N N . CYS A 1 84 ? -5.595 -28.880 24.757 1.00 76.62 84 CYS A N 1
ATOM 665 C CA . CYS A 1 84 ? -6.287 -30.144 24.540 1.00 76.62 84 CYS A CA 1
ATOM 666 C C . CYS A 1 84 ? -5.390 -31.311 24.996 1.00 76.62 84 CYS A C 1
ATOM 668 O O . CYS A 1 84 ? -4.167 -31.249 24.871 1.00 76.62 84 CYS A O 1
ATOM 670 N N . CYS A 1 85 ? -6.025 -32.369 25.517 1.00 69.31 85 CYS A N 1
ATOM 671 C CA . CYS A 1 85 ? -5.429 -33.650 25.938 1.00 69.31 85 CYS A CA 1
ATOM 672 C C . CYS A 1 85 ? -4.922 -33.791 27.388 1.00 69.31 85 CYS A C 1
ATOM 674 O O . CYS A 1 85 ? -4.248 -34.779 27.685 1.00 69.31 85 CYS A O 1
ATOM 676 N N . GLN A 1 86 ? -5.317 -32.925 28.327 1.00 57.53 86 GLN A N 1
ATOM 677 C CA . GLN A 1 86 ? -5.198 -33.243 29.756 1.00 57.53 86 GLN A CA 1
ATOM 678 C C . GLN A 1 86 ? -6.482 -33.941 30.232 1.00 57.53 86 GLN A C 1
ATOM 680 O O . GLN A 1 86 ? -7.576 -33.391 30.123 1.00 57.53 86 GLN A O 1
ATOM 685 N N . LYS A 1 87 ? -6.367 -35.186 30.719 1.00 58.62 87 LYS A N 1
ATOM 686 C CA . LYS A 1 87 ? -7.471 -35.887 31.395 1.00 58.62 87 LYS A CA 1
ATOM 687 C C . LYS A 1 87 ? -7.680 -35.276 32.778 1.00 58.62 87 LYS A C 1
ATOM 689 O O . LYS A 1 87 ? -7.320 -35.877 33.783 1.00 58.62 87 LYS A O 1
ATOM 694 N N . GLU A 1 88 ? -8.278 -34.102 32.829 1.00 55.47 88 GLU A N 1
ATOM 695 C CA . GLU A 1 88 ? -8.941 -33.614 34.028 1.00 55.47 88 GLU A CA 1
ATOM 696 C C . GLU A 1 88 ? -10.378 -33.290 33.649 1.00 55.47 88 GLU A C 1
ATOM 698 O O . GLU A 1 88 ? -10.642 -32.737 32.582 1.00 55.47 88 GLU A O 1
ATOM 703 N N . ASN A 1 89 ? -11.304 -33.741 34.495 1.00 57.28 89 ASN A N 1
ATOM 704 C CA . ASN A 1 89 ? -12.749 -33.623 34.335 1.00 57.28 89 ASN A CA 1
ATOM 705 C C . ASN A 1 89 ? -13.181 -32.149 34.380 1.00 57.28 89 ASN A C 1
ATOM 707 O O . ASN A 1 89 ? -13.808 -31.704 35.338 1.00 57.28 89 ASN A O 1
ATOM 711 N N . LEU A 1 90 ? -12.844 -31.379 33.351 1.00 55.84 90 LEU A N 1
ATOM 712 C CA . LEU A 1 90 ? -13.432 -30.078 33.098 1.00 55.84 90 LEU A CA 1
ATOM 713 C C . LEU A 1 90 ? -14.800 -30.344 32.476 1.00 55.84 90 LEU A C 1
ATOM 715 O O . LEU A 1 90 ? -14.929 -30.586 31.277 1.00 55.84 90 LEU A O 1
ATOM 719 N N . SER A 1 91 ? -15.831 -30.347 33.319 1.00 55.03 91 SER A N 1
ATOM 720 C CA . SER A 1 91 ? -17.203 -30.140 32.869 1.00 55.03 91 SER A CA 1
ATOM 721 C C . SER A 1 91 ? -17.217 -28.908 31.964 1.00 55.03 91 SER A C 1
ATOM 723 O O . SER A 1 91 ? -16.926 -27.807 32.435 1.00 55.03 91 SER A O 1
ATOM 725 N N . MET A 1 92 ? -17.520 -29.095 30.677 1.00 56.59 92 MET A N 1
ATOM 726 C CA . MET A 1 92 ? -17.811 -27.984 29.774 1.00 56.59 92 MET A CA 1
ATOM 727 C C . MET A 1 92 ? -18.896 -27.127 30.436 1.00 56.59 92 MET A C 1
ATOM 729 O O . MET A 1 92 ? -19.940 -27.685 30.793 1.00 56.59 92 MET A O 1
ATOM 733 N N . PRO A 1 93 ? -18.696 -25.811 30.633 1.00 55.97 93 PRO A N 1
ATOM 734 C CA . PRO A 1 93 ? -19.799 -24.961 31.037 1.00 55.97 93 PRO A CA 1
ATOM 735 C C . PRO A 1 93 ? -20.877 -25.060 29.952 1.00 55.97 93 PRO A C 1
ATOM 737 O O . PRO A 1 93 ? -20.640 -24.760 28.781 1.00 55.97 93 PRO A O 1
ATOM 740 N N . LEU A 1 94 ? -22.053 -25.554 30.342 1.00 51.28 94 LEU A N 1
ATOM 741 C CA . LEU A 1 94 ? -23.257 -25.510 29.521 1.00 51.28 94 LEU A CA 1
ATOM 742 C C . LEU A 1 94 ? -23.556 -24.033 29.238 1.00 51.28 94 LEU A C 1
ATOM 744 O O . LEU A 1 94 ? -23.971 -23.313 30.142 1.00 51.28 94 LEU A O 1
ATOM 748 N N . GLY A 1 95 ? -23.318 -23.592 28.000 1.00 56.16 95 GLY A N 1
ATOM 749 C CA . GLY A 1 95 ? -23.719 -22.262 27.536 1.00 56.16 95 GLY A CA 1
ATOM 750 C C . GLY A 1 95 ? -22.597 -21.317 27.109 1.00 56.16 95 GLY A C 1
ATOM 751 O O . GLY A 1 95 ? -22.694 -20.125 27.382 1.00 56.16 95 GLY A O 1
ATOM 752 N N . SER A 1 96 ? -21.562 -21.782 26.401 1.00 51.56 96 SER A N 1
ATOM 753 C CA . SER A 1 96 ? -20.839 -20.861 25.513 1.00 51.56 96 SER A CA 1
ATOM 754 C C . SER A 1 96 ? -21.796 -20.443 24.386 1.00 51.56 96 SER A C 1
ATOM 756 O O . SER A 1 96 ? -22.282 -21.340 23.686 1.00 51.56 96 SER A O 1
ATOM 758 N N . PRO A 1 97 ? -22.086 -19.145 24.182 1.00 48.06 97 PRO A N 1
ATOM 759 C CA . PRO A 1 97 ? -22.834 -18.704 23.017 1.00 48.06 97 PRO A CA 1
ATOM 760 C C . PRO A 1 97 ? -21.967 -18.997 21.790 1.00 48.06 97 PRO A C 1
ATOM 762 O O . PRO A 1 97 ? -20.978 -18.317 21.531 1.00 48.06 97 PRO A O 1
ATOM 765 N N . PHE A 1 98 ? -22.286 -20.081 21.088 1.00 50.28 98 PHE A N 1
ATOM 766 C CA . PHE A 1 98 ? -21.957 -20.194 19.679 1.00 50.28 98 PHE A CA 1
ATOM 767 C C . PHE A 1 98 ? -22.977 -19.325 18.939 1.00 50.28 98 PHE A C 1
ATOM 769 O O . PHE A 1 98 ? -24.059 -19.799 18.601 1.00 50.28 98 PHE A O 1
ATOM 776 N N . GLU A 1 99 ? -22.633 -18.053 18.757 1.00 41.53 99 GLU A N 1
ATOM 777 C CA . GLU A 1 99 ? -22.984 -17.289 17.556 1.00 41.53 99 GLU A CA 1
ATOM 778 C C . GLU A 1 99 ? -21.701 -17.066 16.746 1.00 41.53 99 GLU A C 1
ATOM 780 O O . GLU A 1 99 ? -20.649 -16.724 17.349 1.00 41.53 99 GLU A O 1
#

InterPro domains:
  IPR005817 Wnt [PF00110] (5-86)
  IPR005817 Wnt [PTHR12027] (12-86)
  IPR005817 Wnt [SM00097] (4-94)
  IPR043158 Wnt, C-terminal domain [G3DSA:3.30.2460.20] (42-89)

Organism: Sarcoptes scabiei (NCBI:txid52283)

Radius of gyration: 25.62 Å; chains: 1; bounding box: 48×49×68 Å

pLDDT: mean 84.36, std 15.45, range [41.53, 96.69]

Secondary structure (DSSP, 8-state):
--------SSTTPPPP-TTS---SSPPPP-SSEEGGGTEE-STT---BTT--STTBHHHHTTTS-------------SPPP--TT--------TT----

Foldseek 3Di:
DDDDDDDDPDPPDDDDDPPDDDDDDDDDDLQPDDVVVRRHHLPPDQADCPDPDCSHCCNSNVNPDDDDDDDDDDDDPPDDDDDPDDPDPPDDPPDDDPD

Sequence (99 aa):
MKNVQLEPYEIGYKSPTREDLIYYEESPDFCLPNQKYGVSGTEGRFCNASSVGVDGCQLLCCGRGYITEEIEQIERCNCTFHWCCQKENLSMPLGSPFE